Protein AF-A0A212EUH8-F1 (afdb_monomer)

Organism: NCBI:txid278856

pLDDT: mean 78.46, std 18.88, range [40.25, 96.25]

Solvent-accessible surface area (backbone atoms only — not comparable to full-atom values): 7792 Å² total; per-residue (Å²): 138,78,96,70,77,71,50,68,49,78,48,78,43,82,46,78,48,76,48,63,48,62,43,63,46,99,84,69,48,81,47,36,79,36,78,83,60,64,42,86,45,78,44,36,42,28,32,34,32,47,64,76,42,90,84,49,59,82,39,85,70,49,72,62,76,62,90,85,53,80,80,78,81,76,60,78,66,87,76,85,78,80,83,71,74,83,73,75,80,76,79,81,75,83,67,83,75,58,69,67,63,64,61,67,72,73,68,71,82,80,84,88,83,132

Radius of gyration: 29.12 Å; Cα contacts (8 Å, |Δi|>4): 122; chains: 1; bounding box: 63×69×68 Å

InterPro domains:
  IPR007379 Tim44-like domain [PF04280] (11-62)
  IPR032710 NTF2-like domain superfamily [SSF54427] (10-69)
  IPR051975 Mitochondrial Large Ribosomal Subunit mL45 [PTHR28554] (11-84)

Mean predicted aligned error: 15.12 Å

Secondary structure (DSSP, 8-state):
-------EEEEEEEEEEEEEEEEE-TTS-EEEEEEEEEEEEEEEEEEEEETT-TTPPPEEEEEE--TTSPPPPPPSS--PPP-------------TTTHHHHHSTT-PPPPP--

Structure (mmCIF, N/CA/C/O backbone):
data_AF-A0A212EUH8-F1
#
_entry.id   AF-A0A212EUH8-F1
#
loop_
_atom_site.group_PDB
_atom_site.id
_atom_site.type_symbol
_atom_site.label_atom_id
_atom_site.label_alt_id
_atom_site.label_comp_id
_atom_site.label_asym_id
_atom_site.label_entity_id
_atom_site.label_seq_id
_atom_site.pdbx_PDB_ins_code
_atom_site.Cartn_x
_atom_site.Cartn_y
_atom_site.Cartn_z
_atom_site.occupancy
_atom_site.B_iso_or_equiv
_atom_site.auth_seq_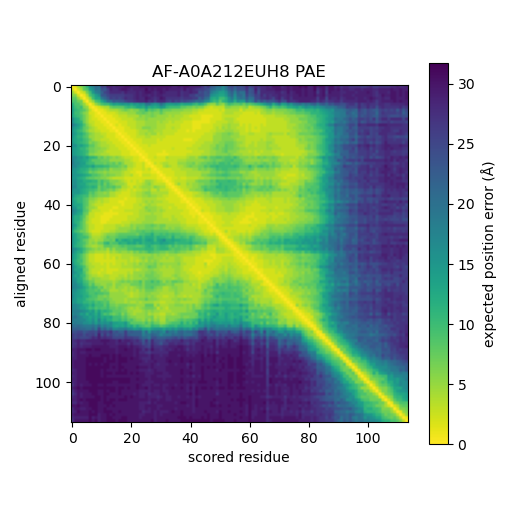id
_atom_site.auth_comp_id
_atom_site.auth_asym_id
_atom_site.auth_atom_id
_atom_site.pdbx_PDB_model_num
ATOM 1 N N . MET A 1 1 ? 17.994 23.977 -26.525 1.00 45.69 1 MET A N 1
ATOM 2 C CA . MET A 1 1 ? 18.339 23.784 -25.100 1.00 45.69 1 MET A CA 1
ATOM 3 C C . MET A 1 1 ? 17.452 22.684 -24.543 1.00 45.69 1 MET A C 1
ATOM 5 O O . MET A 1 1 ? 16.249 22.749 -24.741 1.00 45.69 1 MET A O 1
ATOM 9 N N . ASN A 1 2 ? 18.073 21.700 -23.889 1.00 41.78 2 ASN A N 1
ATOM 10 C CA . ASN A 1 2 ? 17.470 20.631 -23.077 1.00 41.78 2 ASN A CA 1
ATOM 11 C C . ASN A 1 2 ? 16.839 19.441 -23.821 1.00 41.78 2 ASN A C 1
ATOM 13 O O . ASN A 1 2 ? 15.716 19.030 -23.552 1.00 41.78 2 ASN A O 1
ATOM 17 N N . LEU A 1 3 ? 17.646 18.802 -24.673 1.00 42.97 3 LEU A N 1
ATOM 18 C CA . LEU A 1 3 ? 17.485 17.401 -25.078 1.00 42.97 3 LEU A CA 1
ATOM 19 C C . LEU A 1 3 ? 17.961 16.471 -23.936 1.00 42.97 3 LEU A C 1
ATOM 21 O O . LEU A 1 3 ? 18.930 15.737 -24.081 1.00 42.97 3 LEU A O 1
ATOM 25 N N . ILE A 1 4 ? 17.346 16.575 -22.757 1.00 51.69 4 ILE A N 1
ATOM 26 C CA . ILE A 1 4 ? 17.579 15.695 -21.595 1.00 51.69 4 ILE A CA 1
ATOM 27 C C . ILE A 1 4 ? 16.193 15.332 -21.038 1.00 51.69 4 ILE A C 1
ATOM 29 O O . ILE A 1 4 ? 15.861 15.576 -19.886 1.00 51.69 4 ILE A O 1
ATOM 33 N N . LEU A 1 5 ? 15.326 14.773 -21.887 1.00 51.09 5 LEU A N 1
ATOM 34 C CA . LEU A 1 5 ? 14.275 13.879 -21.400 1.00 51.09 5 LEU A CA 1
ATOM 35 C C . LEU A 1 5 ? 14.900 12.498 -21.353 1.00 51.09 5 LEU A C 1
ATOM 37 O O . LEU A 1 5 ? 14.876 11.718 -22.301 1.00 51.09 5 LEU A O 1
ATOM 41 N N . ILE A 1 6 ? 15.573 12.276 -20.237 1.00 63.53 6 ILE A N 1
ATOM 42 C CA . ILE A 1 6 ? 16.188 11.016 -19.900 1.00 63.53 6 ILE A CA 1
ATOM 43 C C . ILE A 1 6 ? 15.062 9.974 -19.855 1.00 63.53 6 ILE A C 1
ATOM 45 O O . ILE A 1 6 ? 14.089 10.133 -19.120 1.00 63.53 6 ILE A O 1
ATOM 49 N N . TYR A 1 7 ? 15.126 8.982 -20.738 1.00 73.81 7 TYR A N 1
ATOM 50 C CA . TYR A 1 7 ? 14.002 8.110 -21.077 1.00 73.81 7 TYR A CA 1
ATOM 51 C C . TYR A 1 7 ? 13.520 7.366 -19.820 1.00 73.81 7 TYR A C 1
ATOM 53 O O . TYR A 1 7 ? 14.230 6.521 -19.278 1.00 73.81 7 TYR A O 1
ATOM 61 N N . LYS A 1 8 ? 12.327 7.708 -19.325 1.00 81.69 8 LYS A N 1
ATOM 62 C CA . LYS A 1 8 ? 11.696 7.129 -18.131 1.00 81.69 8 LYS A CA 1
ATOM 63 C C . LYS A 1 8 ? 10.487 6.312 -18.575 1.00 81.69 8 LYS A C 1
ATOM 65 O O . LYS A 1 8 ? 9.616 6.831 -19.267 1.00 81.69 8 LYS A O 1
ATOM 70 N N . LEU A 1 9 ? 10.461 5.033 -18.211 1.00 88.88 9 LEU A N 1
ATOM 71 C CA . LEU A 1 9 ? 9.377 4.108 -18.528 1.00 88.88 9 LEU A CA 1
ATOM 72 C C . LEU A 1 9 ? 8.519 3.881 -17.288 1.00 88.88 9 LEU A C 1
ATOM 74 O O . LEU A 1 9 ? 9.048 3.603 -16.210 1.00 88.88 9 LEU A O 1
ATOM 78 N N . THR A 1 10 ? 7.204 3.941 -17.470 1.00 93.69 10 THR A N 1
ATOM 79 C CA . THR A 1 10 ? 6.219 3.727 -16.413 1.00 93.69 10 THR A CA 1
ATOM 80 C C . THR A 1 10 ? 5.324 2.546 -16.769 1.00 93.69 10 THR A C 1
ATOM 82 O O . THR A 1 10 ? 4.797 2.482 -17.877 1.00 93.69 10 THR A O 1
ATOM 85 N N . ILE A 1 11 ? 5.160 1.608 -15.835 1.00 95.06 11 ILE A N 1
ATOM 86 C CA . ILE A 1 11 ? 4.293 0.434 -15.983 1.00 95.06 11 ILE A CA 1
ATOM 87 C C . ILE A 1 11 ? 3.339 0.375 -14.796 1.00 95.06 11 ILE A C 1
ATOM 89 O O . ILE A 1 11 ? 3.777 0.371 -13.648 1.00 95.06 11 ILE A O 1
ATOM 93 N N . THR A 1 12 ? 2.041 0.268 -15.069 1.00 95.81 12 THR A N 1
ATOM 94 C CA . THR A 1 12 ? 1.018 0.065 -14.039 1.00 95.81 12 THR A CA 1
ATOM 95 C C . THR A 1 12 ? 0.637 -1.407 -13.980 1.00 95.81 12 THR A C 1
ATOM 97 O O . THR A 1 12 ? 0.251 -1.994 -14.990 1.00 95.81 12 THR A O 1
ATOM 100 N N . VAL A 1 13 ? 0.719 -2.002 -12.793 1.00 96.25 13 VAL A N 1
ATOM 101 C CA . VAL A 1 13 ? 0.360 -3.403 -12.553 1.00 96.25 13 VAL A CA 1
ATOM 102 C C . VAL A 1 13 ? -0.798 -3.463 -11.564 1.00 96.25 13 VAL A C 1
ATOM 104 O O . VAL A 1 13 ? -0.770 -2.809 -10.520 1.00 96.25 13 VAL A O 1
ATOM 107 N N . ARG A 1 14 ? -1.822 -4.262 -11.887 1.00 95.06 14 ARG A N 1
ATOM 108 C CA . ARG A 1 14 ? -2.936 -4.557 -10.980 1.00 95.06 14 ARG A CA 1
ATOM 109 C C . ARG A 1 14 ? -2.567 -5.741 -10.092 1.00 95.06 14 ARG A C 1
ATOM 111 O O . ARG A 1 14 ? -2.403 -6.854 -10.586 1.00 95.06 14 ARG A O 1
ATOM 118 N N . PHE A 1 15 ? -2.504 -5.510 -8.790 1.00 95.31 15 PHE A N 1
ATOM 119 C CA . PHE A 1 15 ? -2.353 -6.547 -7.779 1.00 95.31 15 PHE A CA 1
ATOM 120 C C . PHE A 1 15 ? -3.700 -6.855 -7.135 1.00 95.31 15 PHE A C 1
ATOM 122 O O . PHE A 1 15 ? -4.452 -5.954 -6.768 1.00 95.31 15 PHE A O 1
ATOM 129 N N . HIS A 1 16 ? -3.993 -8.142 -6.983 1.00 94.94 16 HIS A N 1
ATOM 130 C CA . HIS A 1 16 ? -5.109 -8.632 -6.188 1.00 94.94 16 HIS A CA 1
ATOM 131 C C . HIS A 1 16 ? -4.557 -9.664 -5.209 1.00 94.94 16 HIS A C 1
ATOM 133 O O . HIS A 1 16 ? -4.149 -10.752 -5.614 1.00 94.94 16 HIS A O 1
ATOM 139 N N . SER A 1 17 ? -4.444 -9.277 -3.941 1.00 95.62 17 SER A N 1
ATOM 140 C CA . SER A 1 17 ? -3.744 -10.061 -2.920 1.00 95.62 17 SER A CA 1
ATOM 141 C C . SER A 1 17 ? -4.489 -10.039 -1.592 1.00 95.62 17 SER A C 1
ATOM 143 O O . SER A 1 17 ? -5.249 -9.110 -1.321 1.00 95.62 17 SER A O 1
ATOM 145 N N . ARG A 1 18 ? -4.240 -11.051 -0.758 1.00 95.31 18 ARG A N 1
ATOM 146 C CA . ARG A 1 18 ? -4.697 -11.095 0.633 1.00 95.31 18 ARG A CA 1
ATOM 147 C C . ARG A 1 18 ? -3.618 -10.547 1.546 1.00 95.31 18 ARG A C 1
ATOM 149 O O . ARG A 1 18 ? -2.507 -11.069 1.542 1.00 95.31 18 ARG A O 1
ATOM 156 N N . GLN A 1 19 ? -3.946 -9.517 2.318 1.00 94.25 19 GLN A N 1
ATOM 157 C CA . GLN A 1 19 ? -2.997 -8.850 3.210 1.00 94.25 19 GLN A CA 1
ATOM 158 C C . GLN A 1 19 ? -3.533 -8.805 4.644 1.00 94.25 19 GLN A C 1
ATOM 160 O O . GLN A 1 19 ? -4.733 -8.636 4.865 1.00 94.25 19 GLN A O 1
ATOM 165 N N . GLN A 1 20 ? -2.635 -8.959 5.616 1.00 94.06 20 GLN A N 1
ATOM 166 C CA . GLN A 1 20 ? -2.891 -8.723 7.038 1.00 94.06 20 GLN A CA 1
ATOM 167 C C . GLN A 1 20 ? -2.178 -7.430 7.438 1.00 94.06 20 GLN A C 1
ATOM 169 O O . GLN A 1 20 ? -1.010 -7.236 7.103 1.00 94.06 20 GLN A O 1
ATOM 174 N N . LEU A 1 21 ? -2.884 -6.539 8.134 1.00 93.38 21 LEU A N 1
ATOM 175 C CA . LEU A 1 21 ? -2.342 -5.266 8.601 1.00 93.38 21 LEU A CA 1
ATOM 176 C C . LEU A 1 21 ? -2.751 -5.065 10.056 1.00 93.38 21 LEU A C 1
ATOM 178 O O . LEU A 1 21 ? -3.941 -5.004 10.358 1.00 93.38 21 LEU A O 1
ATOM 182 N N . ALA A 1 22 ? -1.768 -4.901 10.934 1.00 93.62 22 ALA A N 1
ATOM 183 C CA . ALA A 1 22 ? -1.965 -4.527 12.326 1.00 93.62 22 ALA A CA 1
ATOM 184 C C . ALA A 1 22 ? -0.983 -3.407 12.674 1.00 93.62 22 ALA A C 1
ATOM 186 O O . ALA A 1 22 ? 0.232 -3.586 12.593 1.00 93.62 22 ALA A O 1
ATOM 187 N N . VAL A 1 23 ? -1.510 -2.233 13.020 1.00 93.31 23 VAL A N 1
ATOM 188 C CA . VAL A 1 23 ? -0.689 -1.087 13.423 1.00 93.31 23 VAL A CA 1
ATOM 189 C C . VAL A 1 23 ? -0.792 -0.924 14.931 1.00 93.31 23 VAL A C 1
ATOM 191 O O . VAL A 1 23 ? -1.899 -0.836 15.470 1.00 93.31 23 VAL A O 1
ATOM 194 N N . TYR A 1 24 ? 0.355 -0.863 15.601 1.00 93.50 24 TYR A N 1
ATOM 195 C CA . TYR A 1 24 ? 0.456 -0.708 17.049 1.00 93.50 24 TYR A CA 1
ATOM 196 C C . TYR A 1 24 ? 0.984 0.685 17.407 1.00 93.50 24 TYR A C 1
ATOM 198 O O . TYR A 1 24 ? 1.769 1.279 16.669 1.00 93.50 24 TYR A O 1
ATOM 206 N N . ASP A 1 25 ? 0.542 1.209 18.547 1.00 93.38 25 ASP A N 1
ATOM 207 C CA . ASP A 1 25 ? 1.099 2.416 19.160 1.00 93.38 25 ASP A CA 1
ATOM 208 C C . ASP A 1 25 ? 2.454 2.116 19.836 1.00 93.38 25 ASP A C 1
ATOM 210 O O . ASP A 1 25 ? 2.806 0.960 20.074 1.00 93.38 25 ASP A O 1
ATOM 214 N N . ARG A 1 26 ? 3.187 3.155 20.247 1.00 94.75 26 ARG A N 1
ATOM 215 C CA . ARG A 1 26 ? 4.430 3.072 21.038 1.00 94.75 26 ARG A CA 1
ATOM 216 C C . ARG A 1 26 ? 4.261 2.284 22.341 1.00 94.75 26 ARG A C 1
ATOM 218 O O . ARG A 1 26 ? 5.224 1.725 22.848 1.00 94.75 26 ARG A O 1
ATOM 225 N N . PHE A 1 27 ? 3.039 2.232 22.869 1.00 94.00 27 PHE A N 1
ATOM 226 C CA . PHE A 1 27 ? 2.675 1.458 24.060 1.00 94.00 27 PHE A CA 1
ATOM 227 C C . PHE A 1 27 ? 2.192 0.030 23.747 1.00 94.00 27 PHE A C 1
ATOM 229 O O . PHE A 1 27 ? 1.675 -0.644 24.635 1.00 94.00 27 PHE A O 1
ATOM 236 N N . GLY A 1 28 ? 2.284 -0.423 22.493 1.00 91.44 28 GLY A N 1
ATOM 237 C CA . GLY A 1 28 ? 1.897 -1.776 22.077 1.00 91.44 28 GLY A CA 1
ATOM 238 C C . GLY A 1 28 ? 0.388 -2.017 21.948 1.00 91.44 28 GLY A C 1
ATOM 239 O O . GLY A 1 28 ? -0.043 -3.153 21.782 1.00 91.44 28 GLY A O 1
ATOM 240 N N . ARG A 1 29 ? -0.446 -0.973 22.014 1.00 91.50 29 ARG A N 1
ATOM 241 C CA . ARG A 1 29 ? -1.903 -1.089 21.81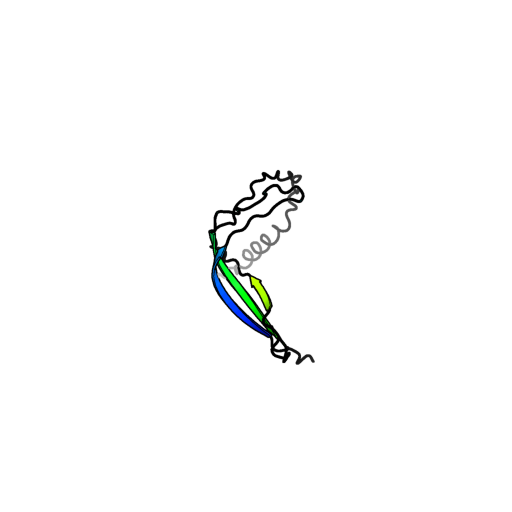4 1.00 91.50 29 ARG A CA 1
ATOM 242 C C . ARG A 1 29 ? -2.241 -1.067 20.322 1.00 91.50 29 ARG A C 1
ATOM 244 O O . ARG A 1 29 ? -1.698 -0.246 19.588 1.00 91.50 29 ARG A O 1
ATOM 251 N N . LEU A 1 30 ? -3.163 -1.923 19.883 1.00 90.88 30 LEU A N 1
ATOM 252 C CA . LEU A 1 30 ? -3.614 -1.998 18.487 1.00 90.88 30 LEU A CA 1
ATOM 253 C C . LEU A 1 30 ? -4.478 -0.779 18.115 1.00 90.88 30 LEU A C 1
ATOM 255 O O . LEU A 1 30 ? -5.559 -0.592 18.676 1.00 90.88 30 LEU A O 1
ATOM 259 N N . ILE A 1 31 ? -4.032 0.027 17.145 1.00 92.06 31 ILE A N 1
ATOM 260 C CA . ILE A 1 31 ? -4.737 1.247 16.705 1.00 92.06 31 ILE A CA 1
ATOM 261 C C . ILE A 1 31 ? -5.623 1.015 15.476 1.00 92.06 31 ILE A C 1
ATOM 263 O O . ILE A 1 31 ? -6.702 1.607 15.355 1.00 92.06 31 ILE A O 1
ATOM 267 N N . HIS A 1 32 ? -5.180 0.155 14.557 1.00 91.12 32 HIS A N 1
ATOM 268 C CA . HIS A 1 32 ? -5.840 -0.067 13.276 1.00 91.12 32 HIS A CA 1
ATOM 269 C C . HIS A 1 32 ? -5.569 -1.476 12.746 1.00 91.12 32 HIS A C 1
ATOM 271 O O . HIS A 1 32 ? -4.486 -2.026 12.950 1.00 91.12 32 HIS A O 1
ATOM 277 N N . GLY A 1 33 ? -6.564 -2.028 12.052 1.00 90.50 33 GLY A N 1
ATOM 278 C CA . GLY A 1 33 ? -6.494 -3.344 11.432 1.00 90.50 33 GLY A CA 1
ATOM 279 C C . GLY A 1 33 ? -6.638 -4.520 12.406 1.00 90.50 33 GLY A C 1
ATOM 280 O O . GLY A 1 33 ? -7.175 -4.390 13.514 1.00 90.50 33 GLY A O 1
ATOM 281 N N . SER A 1 34 ? -6.210 -5.693 11.946 1.00 90.19 34 SER A N 1
ATOM 282 C CA . SER A 1 34 ? -6.262 -6.969 12.661 1.00 90.19 34 SER A CA 1
ATOM 283 C C . SER A 1 34 ? -5.096 -7.850 12.224 1.00 90.19 34 SER A C 1
ATOM 285 O O . SER A 1 34 ? -4.791 -7.941 11.039 1.00 90.19 34 SER A O 1
ATOM 287 N N . GLU A 1 35 ? -4.465 -8.516 13.186 1.00 89.69 35 GLU A N 1
ATOM 288 C CA . GLU A 1 35 ? -3.342 -9.430 12.948 1.00 89.69 35 GLU A CA 1
ATOM 289 C C . GLU A 1 35 ? -3.807 -10.778 12.377 1.00 89.69 35 GLU A C 1
ATOM 291 O O . GLU A 1 35 ? -3.107 -11.420 11.606 1.00 89.69 35 GLU A O 1
ATOM 296 N N . ILE A 1 36 ? -5.027 -11.195 12.719 1.00 92.12 36 ILE A N 1
ATOM 297 C CA . ILE A 1 36 ? -5.526 -12.542 12.414 1.00 92.12 36 ILE A CA 1
ATOM 298 C C . ILE A 1 36 ? -6.242 -12.563 11.058 1.00 92.12 36 ILE A C 1
ATOM 300 O O . ILE A 1 36 ? -6.123 -13.508 10.278 1.00 92.12 36 ILE A O 1
ATOM 304 N N . VAL A 1 37 ? -7.011 -11.515 10.763 1.00 92.62 37 VAL A N 1
ATOM 305 C CA . VAL A 1 37 ? -7.916 -11.494 9.609 1.00 92.62 37 VAL A CA 1
ATOM 306 C C . VAL A 1 37 ? -7.213 -10.888 8.400 1.00 92.62 37 VAL A C 1
ATOM 308 O O . VAL A 1 37 ? -6.965 -9.684 8.365 1.00 92.62 37 VAL A O 1
ATOM 311 N N . ALA A 1 38 ? -6.941 -11.718 7.391 1.00 94.00 38 ALA A N 1
ATOM 312 C CA . ALA A 1 38 ? -6.482 -11.258 6.084 1.00 94.00 38 ALA A CA 1
ATOM 313 C C . ALA A 1 38 ? -7.657 -10.711 5.265 1.00 94.00 38 ALA A C 1
ATOM 315 O O . ALA A 1 38 ? -8.746 -11.291 5.272 1.00 94.00 38 ALA A O 1
ATOM 316 N N . LYS A 1 39 ? -7.433 -9.615 4.541 1.00 90.75 39 LYS A N 1
ATOM 317 C CA . LYS A 1 39 ? -8.449 -8.969 3.702 1.00 90.75 39 LYS A CA 1
ATOM 318 C C . LYS A 1 39 ? -8.006 -8.929 2.254 1.00 90.75 39 LYS A C 1
ATOM 320 O O . LYS A 1 39 ? -6.812 -8.856 1.965 1.00 90.75 39 LYS A O 1
ATOM 325 N N . ASP A 1 40 ? -8.987 -8.988 1.362 1.00 92.94 40 ASP A N 1
ATOM 326 C CA . ASP A 1 40 ? -8.764 -8.879 -0.073 1.00 92.94 40 ASP A CA 1
ATOM 327 C C . ASP A 1 40 ? -8.494 -7.418 -0.438 1.00 92.94 40 ASP A C 1
ATOM 329 O O . ASP A 1 40 ? -9.291 -6.523 -0.153 1.00 92.94 40 ASP A O 1
ATOM 333 N N . VAL A 1 41 ? -7.344 -7.186 -1.061 1.0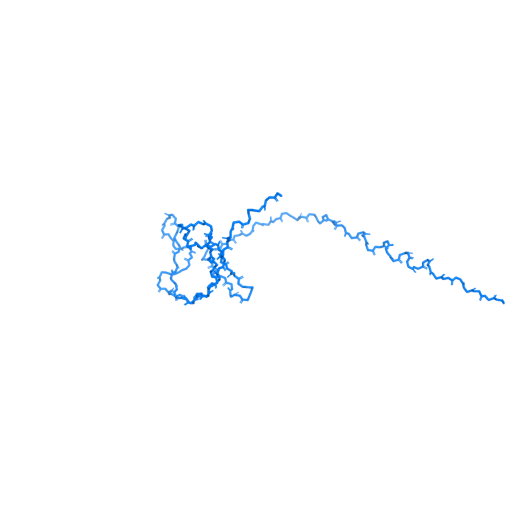0 91.31 41 VAL A N 1
ATOM 334 C CA . VAL A 1 41 ? -6.827 -5.860 -1.380 1.00 91.31 41 VAL A CA 1
ATOM 335 C C . VAL A 1 41 ? -6.510 -5.809 -2.873 1.00 91.31 41 VAL A C 1
ATOM 337 O O . VAL A 1 41 ? -5.735 -6.616 -3.398 1.00 91.31 41 VAL A O 1
ATOM 340 N N . LEU A 1 42 ? -7.166 -4.879 -3.570 1.00 93.00 42 LEU A N 1
ATOM 341 C CA . LEU A 1 42 ? -7.002 -4.633 -5.001 1.00 93.00 42 LEU A CA 1
ATOM 342 C C . LEU A 1 42 ? -6.328 -3.280 -5.197 1.00 93.00 42 LEU A C 1
ATOM 344 O O . LEU A 1 42 ? -6.862 -2.252 -4.785 1.00 93.00 42 LEU A O 1
ATOM 348 N N . GLU A 1 43 ? -5.159 -3.284 -5.831 1.00 93.31 43 GLU A N 1
ATOM 349 C CA . GLU A 1 43 ? -4.308 -2.099 -5.941 1.00 93.31 43 GLU A CA 1
ATOM 350 C C . GLU A 1 43 ? -3.691 -1.986 -7.327 1.00 93.31 43 GLU A C 1
ATOM 352 O O . GLU A 1 43 ? -3.363 -2.987 -7.963 1.00 93.31 43 GLU A O 1
ATOM 357 N N . TYR A 1 44 ? -3.499 -0.751 -7.779 1.00 95.31 44 TYR A N 1
ATOM 358 C CA . TYR A 1 44 ? -2.796 -0.438 -9.015 1.00 95.31 44 TYR A CA 1
ATOM 359 C C . TYR A 1 44 ? -1.478 0.233 -8.645 1.00 95.31 44 TYR A C 1
ATOM 361 O O . TYR A 1 44 ? -1.451 1.407 -8.269 1.00 95.31 44 TYR A O 1
ATOM 369 N N . VAL A 1 45 ? -0.390 -0.533 -8.696 1.00 95.50 45 VAL A N 1
ATOM 370 C CA . VAL A 1 45 ? 0.946 -0.043 -8.348 1.00 95.50 45 VAL A CA 1
ATOM 371 C C . VAL A 1 45 ? 1.664 0.353 -9.626 1.00 95.50 45 VAL A C 1
ATOM 373 O O . VAL A 1 45 ? 1.725 -0.411 -10.593 1.00 95.50 45 VAL A O 1
ATOM 376 N N . VAL A 1 46 ? 2.197 1.566 -9.620 1.00 96.19 46 VAL A N 1
ATOM 377 C CA . VAL A 1 46 ? 2.941 2.153 -10.723 1.00 96.19 46 VAL A CA 1
ATOM 378 C C . VAL A 1 46 ? 4.421 1.958 -10.450 1.00 96.19 46 VAL A C 1
ATOM 380 O O . VAL A 1 46 ? 4.958 2.464 -9.463 1.00 96.19 46 VAL A O 1
ATOM 383 N N . PHE A 1 47 ? 5.086 1.234 -11.340 1.00 95.19 47 PHE A N 1
ATOM 384 C CA . PHE A 1 47 ? 6.529 1.093 -11.345 1.00 95.19 47 PHE A CA 1
ATOM 385 C C . PHE A 1 47 ? 7.155 2.031 -12.359 1.00 95.19 47 PHE A C 1
ATOM 387 O O . PHE A 1 47 ? 6.615 2.283 -13.436 1.00 95.19 47 PHE A O 1
ATOM 394 N N . GLU A 1 48 ? 8.346 2.490 -12.024 1.00 93.19 48 GLU A N 1
ATOM 395 C CA . GLU A 1 48 ? 9.177 3.309 -12.879 1.00 93.19 48 GLU A CA 1
ATOM 396 C C . GLU A 1 48 ? 10.538 2.654 -13.086 1.00 93.19 48 GLU A C 1
ATOM 398 O O . GLU A 1 48 ? 11.130 2.094 -12.155 1.00 93.19 48 GLU A O 1
ATOM 403 N N . LYS A 1 49 ? 11.069 2.808 -14.301 1.00 90.62 49 LYS A N 1
ATOM 404 C CA . LYS A 1 49 ? 12.478 2.573 -14.595 1.00 90.62 49 LYS A CA 1
ATOM 405 C C . LYS A 1 49 ? 13.059 3.701 -15.439 1.00 90.62 49 LYS A C 1
ATOM 407 O O . LYS A 1 49 ? 12.513 4.083 -16.471 1.00 90.62 49 LYS A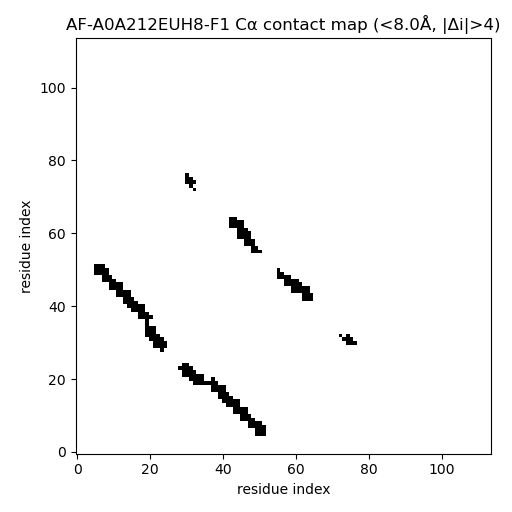 O 1
ATOM 412 N N . HIS A 1 50 ? 14.233 4.165 -15.035 1.00 89.38 50 HIS A N 1
ATOM 413 C CA . HIS A 1 50 ? 15.050 5.076 -15.820 1.00 89.38 50 HIS A CA 1
ATOM 414 C C . HIS A 1 50 ? 15.892 4.297 -16.835 1.00 89.38 50 HIS A C 1
ATOM 416 O O . HIS A 1 50 ? 16.802 3.559 -16.455 1.00 89.38 50 HIS A O 1
ATOM 422 N N . LEU A 1 51 ? 15.581 4.434 -18.119 1.00 85.38 51 LEU A N 1
ATOM 423 C CA . LEU A 1 51 ? 16.138 3.609 -19.188 1.00 85.38 51 LEU A CA 1
ATOM 424 C C . LEU A 1 51 ? 17.563 4.021 -19.582 1.00 85.38 51 LEU A C 1
ATOM 426 O O . LEU A 1 51 ? 18.327 3.179 -20.039 1.00 85.38 51 LEU A O 1
ATOM 430 N N . SER A 1 52 ? 17.957 5.278 -19.345 1.00 85.06 52 SER A N 1
ATOM 431 C CA . SER A 1 52 ? 19.344 5.724 -19.563 1.00 85.06 52 SER A CA 1
ATOM 432 C C . SER A 1 52 ? 20.336 5.123 -18.582 1.00 85.06 52 SER A C 1
ATOM 434 O O . SER A 1 52 ? 21.534 5.106 -18.851 1.00 85.06 52 SER A O 1
ATOM 436 N N . ASN A 1 53 ? 19.863 4.665 -17.422 1.00 84.06 53 ASN A N 1
ATOM 437 C CA . ASN A 1 53 ? 20.722 4.011 -16.456 1.00 84.06 53 ASN A CA 1
ATOM 438 C C . ASN A 1 53 ? 20.784 2.513 -16.772 1.00 84.06 53 ASN A C 1
ATOM 440 O O . ASN A 1 53 ? 19.806 1.792 -16.573 1.00 84.06 53 ASN A O 1
ATOM 444 N N . VAL A 1 54 ? 21.953 2.042 -17.210 1.00 83.75 54 VAL A N 1
ATOM 445 C CA . VAL A 1 54 ? 22.221 0.617 -17.479 1.00 83.75 54 VAL A CA 1
ATOM 446 C C . VAL A 1 54 ? 21.962 -0.245 -16.235 1.00 83.75 54 VAL A C 1
ATOM 448 O O . VAL A 1 54 ? 21.470 -1.364 -16.349 1.00 83.75 54 VAL A O 1
ATOM 451 N N . TYR A 1 55 ? 22.191 0.311 -15.041 1.00 86.75 55 TYR A N 1
ATOM 452 C CA . TYR A 1 55 ? 21.930 -0.334 -13.750 1.00 86.75 55 TYR A CA 1
ATOM 453 C C . TYR A 1 55 ? 20.599 0.104 -13.120 1.00 86.75 55 TYR A C 1
ATOM 455 O O . TYR A 1 55 ? 20.385 -0.054 -11.917 1.00 86.75 55 TYR A O 1
ATOM 463 N N . GLY A 1 56 ? 19.700 0.704 -13.904 1.00 83.62 56 GLY A N 1
ATOM 464 C CA . GLY A 1 56 ? 18.396 1.146 -13.426 1.00 83.62 56 GLY A CA 1
ATOM 465 C C . GLY A 1 56 ? 17.549 -0.043 -12.976 1.00 83.62 56 GLY A C 1
ATOM 466 O O . GLY A 1 56 ? 17.220 -0.910 -13.781 1.00 83.62 56 GLY A O 1
ATOM 467 N N . ALA A 1 57 ? 17.169 -0.073 -11.700 1.00 90.38 57 ALA A N 1
ATOM 468 C CA . ALA A 1 57 ? 16.210 -1.037 -11.172 1.00 90.38 57 ALA A CA 1
ATOM 469 C C . ALA A 1 57 ? 14.775 -0.505 -11.299 1.00 90.38 57 ALA A C 1
ATOM 471 O O . ALA A 1 57 ? 14.549 0.707 -11.300 1.00 90.38 57 ALA A O 1
ATOM 472 N N . TRP A 1 58 ? 13.809 -1.420 -11.368 1.00 93.31 58 TRP A N 1
ATOM 473 C CA . TRP A 1 58 ? 12.399 -1.073 -11.227 1.00 93.31 58 TRP A CA 1
ATOM 474 C C . TRP A 1 58 ? 12.130 -0.605 -9.800 1.00 93.31 58 TRP A C 1
ATOM 476 O O . TRP A 1 58 ? 12.487 -1.287 -8.837 1.00 93.31 58 TRP A O 1
ATOM 486 N N . ARG A 1 59 ? 11.509 0.563 -9.664 1.00 93.44 59 ARG A N 1
ATOM 487 C CA . ARG A 1 59 ? 11.127 1.142 -8.374 1.00 93.44 59 ARG A CA 1
ATOM 488 C C . ARG A 1 59 ? 9.636 1.404 -8.349 1.00 93.44 59 ARG A C 1
ATOM 490 O O . ARG A 1 59 ? 9.052 1.737 -9.375 1.00 93.44 59 ARG A O 1
ATOM 497 N N . ILE A 1 60 ? 9.030 1.255 -7.177 1.00 95.00 60 ILE A N 1
ATOM 498 C CA . ILE A 1 60 ? 7.659 1.711 -6.954 1.00 95.00 60 ILE A CA 1
ATOM 499 C C . ILE A 1 60 ? 7.684 3.238 -7.003 1.00 95.00 60 ILE A C 1
ATOM 501 O O . ILE A 1 60 ? 8.484 3.859 -6.304 1.00 95.00 60 ILE A O 1
ATOM 505 N N . HIS A 1 61 ? 6.842 3.815 -7.850 1.00 94.06 61 HIS A N 1
ATOM 506 C CA . HIS A 1 61 ? 6.714 5.258 -8.017 1.00 94.06 61 HIS A CA 1
ATOM 507 C C . HIS A 1 61 ? 5.448 5.775 -7.345 1.00 94.06 61 HIS A C 1
ATOM 509 O O . HIS A 1 61 ? 5.515 6.712 -6.558 1.00 94.06 61 HIS A O 1
ATOM 515 N N . ASP A 1 62 ? 4.302 5.158 -7.639 1.00 94.44 62 ASP A N 1
ATOM 516 C CA . ASP A 1 62 ? 3.016 5.634 -7.137 1.00 94.44 62 ASP A CA 1
ATOM 517 C C . ASP A 1 62 ? 1.997 4.498 -6.988 1.00 94.44 62 ASP A C 1
ATOM 519 O O . ASP A 1 62 ? 2.195 3.380 -7.479 1.00 94.44 62 ASP A O 1
ATOM 523 N N . LYS A 1 63 ? 0.894 4.789 -6.304 1.00 93.88 63 LYS A N 1
ATOM 524 C CA . LYS A 1 63 ? -0.244 3.898 -6.121 1.00 93.88 63 LYS A CA 1
ATOM 525 C C . LYS A 1 63 ? -1.529 4.630 -6.482 1.00 93.88 63 LYS A C 1
ATOM 527 O O . LYS A 1 63 ? -1.951 5.551 -5.789 1.00 93.88 63 LYS A O 1
ATOM 532 N N . ILE A 1 64 ? -2.193 4.147 -7.524 1.00 93.38 64 ILE A N 1
ATOM 533 C CA . ILE A 1 64 ? -3.449 4.722 -8.001 1.00 93.38 64 ILE A CA 1
ATOM 534 C C . ILE A 1 64 ? -4.596 4.180 -7.141 1.00 93.38 64 ILE A C 1
ATOM 536 O O . ILE A 1 64 ? -4.784 2.964 -7.027 1.00 93.38 64 ILE A O 1
ATOM 540 N N . ILE A 1 65 ? -5.369 5.090 -6.546 1.00 90.12 65 ILE A N 1
ATOM 541 C CA . ILE A 1 65 ? -6.590 4.783 -5.796 1.00 90.12 65 ILE A CA 1
ATOM 542 C C . ILE A 1 65 ? -7.764 5.233 -6.666 1.00 90.12 65 ILE A C 1
ATOM 544 O O . ILE A 1 65 ? -7.902 6.432 -6.891 1.00 90.12 65 ILE A O 1
ATOM 548 N N . PRO A 1 66 ? -8.580 4.311 -7.197 1.00 91.00 66 PRO A N 1
ATOM 549 C CA . PRO A 1 66 ? -9.725 4.710 -7.997 1.00 91.00 66 PRO A CA 1
ATOM 550 C C . PRO A 1 66 ? -10.827 5.310 -7.117 1.00 91.00 66 PRO A C 1
ATOM 552 O O . PRO A 1 66 ? -11.033 4.856 -5.993 1.00 91.00 66 PRO A O 1
ATOM 555 N N . ASP A 1 67 ? -11.589 6.260 -7.659 1.00 90.12 67 ASP A N 1
ATOM 556 C CA . ASP A 1 67 ? -12.666 6.947 -6.924 1.00 90.12 67 ASP A CA 1
ATOM 557 C C . ASP A 1 67 ? -13.805 6.007 -6.499 1.00 90.12 67 ASP A C 1
ATOM 559 O O . ASP A 1 67 ? -14.485 6.242 -5.506 1.00 90.12 67 ASP A O 1
ATOM 563 N N . TRP A 1 68 ? -14.001 4.911 -7.238 1.00 89.25 68 TRP A N 1
ATOM 564 C CA . TRP A 1 68 ? -14.992 3.877 -6.929 1.00 89.25 68 TRP A CA 1
ATOM 565 C C . TRP A 1 68 ? -14.504 2.853 -5.896 1.00 89.25 68 TRP A C 1
ATOM 567 O O . TRP A 1 68 ? -15.264 1.952 -5.531 1.00 89.25 68 TRP A O 1
ATOM 577 N N . ALA A 1 69 ? -13.246 2.936 -5.444 1.00 88.38 69 ALA A N 1
ATOM 578 C CA . ALA A 1 69 ? -12.750 2.033 -4.416 1.00 88.38 69 ALA A CA 1
ATOM 579 C C . ALA A 1 69 ? -13.567 2.194 -3.125 1.00 88.38 69 ALA A C 1
ATOM 581 O O . ALA A 1 69 ? -13.912 3.317 -2.744 1.00 88.38 69 ALA A O 1
ATOM 582 N N . PRO A 1 70 ? -13.843 1.092 -2.407 1.00 89.12 70 PRO A N 1
ATOM 583 C CA . PRO A 1 70 ? -14.472 1.192 -1.104 1.00 89.12 70 PRO A CA 1
ATOM 584 C C . PRO A 1 70 ? -13.602 2.043 -0.161 1.00 89.12 70 PRO A C 1
ATOM 586 O O . PRO A 1 70 ? -12.367 1.975 -0.230 1.00 89.12 70 PRO A O 1
ATOM 589 N N . PRO A 1 71 ? -14.216 2.828 0.742 1.00 89.00 71 PRO A N 1
ATOM 590 C CA . PRO A 1 71 ? -13.478 3.585 1.739 1.00 89.00 71 PRO A CA 1
ATOM 591 C C . PRO A 1 71 ? -12.569 2.685 2.575 1.00 89.00 71 PRO A C 1
ATOM 593 O O . PRO A 1 71 ? -12.885 1.527 2.857 1.00 89.00 71 PRO A O 1
ATOM 596 N N . ARG A 1 72 ? -11.442 3.247 3.017 1.00 86.50 72 ARG A N 1
ATOM 597 C CA . ARG A 1 72 ? -10.553 2.562 3.956 1.00 86.50 72 ARG A CA 1
ATOM 598 C C . ARG A 1 72 ? -11.263 2.332 5.280 1.00 86.50 72 ARG A C 1
ATOM 600 O O . ARG A 1 72 ? -12.142 3.093 5.682 1.00 86.50 72 ARG A O 1
ATOM 607 N N . GLU A 1 73 ? -10.822 1.300 5.979 1.00 86.31 73 GLU A N 1
ATOM 608 C CA . GLU A 1 73 ? -11.387 0.964 7.274 1.00 86.31 73 GLU A CA 1
ATOM 609 C C . GLU A 1 73 ? -11.194 2.097 8.280 1.00 86.31 73 GLU A C 1
ATOM 611 O O . GLU A 1 73 ? -10.122 2.713 8.333 1.00 86.31 73 GLU A O 1
ATOM 616 N N . PRO A 1 74 ? -12.210 2.377 9.105 1.00 88.38 74 PRO A N 1
ATOM 617 C CA . PRO A 1 74 ? -12.072 3.377 10.142 1.00 88.38 74 PRO A CA 1
ATOM 618 C C . PRO A 1 74 ? -11.041 2.934 11.188 1.00 88.38 74 PRO A C 1
ATOM 620 O O . PRO A 1 74 ? -10.830 1.747 11.456 1.00 88.38 74 PRO A O 1
ATOM 623 N N . SER A 1 75 ? -10.383 3.910 11.814 1.00 86.25 75 SER A N 1
ATOM 624 C CA . SER A 1 75 ? -9.576 3.652 13.006 1.00 86.25 75 SER A CA 1
ATOM 625 C C . SER A 1 75 ? -10.467 3.250 14.177 1.00 86.25 75 SER A C 1
ATOM 627 O O . SER A 1 75 ? -11.587 3.739 14.300 1.00 86.25 75 SER A O 1
ATOM 629 N N . ARG A 1 76 ? -9.941 2.439 15.104 1.00 83.50 76 ARG A N 1
ATOM 630 C CA . ARG A 1 76 ? -10.651 2.119 16.356 1.00 83.50 76 ARG A CA 1
ATOM 631 C C . ARG A 1 76 ? -10.861 3.336 17.263 1.00 83.50 76 ARG A C 1
ATOM 633 O O . ARG A 1 76 ? -11.723 3.312 18.130 1.00 83.50 76 ARG A O 1
ATOM 640 N N . LEU A 1 77 ? -10.040 4.369 17.096 1.00 86.38 77 LEU A N 1
ATOM 641 C CA . LEU A 1 77 ? -10.045 5.564 17.931 1.00 86.38 77 LEU A CA 1
ATOM 642 C C . LEU A 1 77 ? -10.989 6.627 17.365 1.00 86.38 77 LEU A C 1
ATOM 644 O O . LEU A 1 77 ? -10.916 6.953 16.178 1.00 86.38 77 LEU A O 1
ATOM 648 N N . THR A 1 78 ? -11.810 7.211 18.235 1.00 88.50 78 THR A N 1
ATOM 649 C CA . THR A 1 78 ? -12.633 8.385 17.924 1.00 88.50 78 THR A CA 1
ATOM 650 C C . THR A 1 78 ? -11.771 9.644 17.969 1.00 88.50 78 THR A C 1
ATOM 652 O O . THR A 1 78 ? -11.008 9.845 18.914 1.00 88.50 78 THR A O 1
ATOM 655 N N . ARG A 1 79 ? -11.896 10.517 16.964 1.00 87.25 79 ARG A N 1
ATOM 656 C CA . ARG A 1 79 ? -11.272 11.848 16.966 1.00 87.25 79 ARG A CA 1
ATOM 657 C C . ARG A 1 79 ? -12.346 12.923 17.049 1.00 87.25 79 ARG A C 1
ATOM 659 O O . ARG A 1 79 ? -13.310 12.879 16.291 1.00 87.25 79 ARG A O 1
ATOM 666 N N . ALA A 1 80 ? -12.144 13.896 17.931 1.00 90.00 80 ALA A N 1
ATOM 667 C CA . ALA A 1 80 ? -12.908 15.134 17.909 1.00 90.00 80 ALA A CA 1
ATOM 668 C C . ALA A 1 80 ? -12.390 16.011 16.762 1.00 90.00 80 ALA A C 1
ATOM 670 O O . ALA A 1 80 ? -11.178 16.190 16.615 1.00 90.00 80 ALA A O 1
ATOM 671 N N . LYS A 1 81 ? -13.299 16.533 15.937 1.00 89.00 81 LYS A N 1
ATOM 672 C CA . LYS A 1 81 ? -12.967 17.614 15.009 1.00 89.00 81 LYS A CA 1
ATOM 673 C C . LYS A 1 81 ? -13.053 18.920 15.804 1.00 89.00 81 LYS A C 1
ATOM 675 O O . LYS A 1 81 ? -14.071 19.108 16.463 1.00 89.00 81 LYS A O 1
ATOM 680 N N . PRO A 1 82 ? -12.013 19.768 15.816 1.00 85.62 82 PRO A N 1
ATOM 681 C CA . PRO A 1 82 ? -12.130 21.082 16.431 1.00 85.62 82 PRO A CA 1
ATOM 682 C C . PRO A 1 82 ? -13.142 21.911 15.638 1.00 85.62 82 PRO A C 1
ATOM 684 O O . PRO A 1 82 ? -13.110 21.899 14.404 1.00 85.62 82 PRO A O 1
ATOM 687 N N . ASP A 1 83 ? -14.022 22.619 16.339 1.00 82.69 83 ASP A N 1
ATOM 688 C CA . ASP A 1 83 ? -14.910 23.588 15.711 1.00 82.69 83 ASP A CA 1
ATOM 689 C C . ASP A 1 83 ? -14.051 24.753 15.216 1.00 82.69 83 ASP A C 1
ATOM 691 O O . ASP A 1 83 ? -13.416 25.466 15.996 1.00 82.69 83 ASP A O 1
ATOM 695 N N . LEU A 1 84 ? -13.965 24.898 13.894 1.00 74.75 84 LEU A N 1
ATOM 696 C CA . LEU A 1 84 ? -13.381 26.086 13.290 1.00 74.75 84 LEU A CA 1
ATOM 697 C C . LEU A 1 84 ? -14.283 27.271 13.668 1.00 74.75 84 LEU A C 1
ATOM 699 O O . LEU A 1 84 ? -15.506 27.144 13.547 1.00 74.75 84 LEU A O 1
ATOM 703 N N . PRO A 1 85 ? -13.727 28.414 14.112 1.00 76.62 85 PRO A N 1
ATOM 704 C CA . PRO A 1 85 ? -14.524 29.629 14.212 1.00 76.62 85 PRO A CA 1
ATOM 705 C C . PRO A 1 85 ? -15.156 29.902 12.837 1.00 76.62 85 PRO A C 1
ATOM 707 O O . PRO A 1 85 ? -14.518 29.582 11.826 1.00 76.62 85 PRO A O 1
ATOM 710 N N . PRO A 1 86 ? -16.389 30.442 12.773 1.00 70.19 86 PRO A N 1
ATOM 711 C CA . PRO A 1 86 ? -17.028 30.758 11.506 1.00 70.19 86 PRO A CA 1
ATOM 712 C C . PRO A 1 86 ? -16.059 31.580 10.663 1.00 70.19 86 PRO A C 1
ATOM 714 O O . PRO A 1 86 ? -15.695 32.692 11.034 1.00 70.19 86 PRO A O 1
ATOM 717 N N . VAL A 1 87 ? -15.584 30.997 9.564 1.00 67.19 87 VAL A N 1
ATOM 718 C CA . VAL A 1 87 ? -14.903 31.762 8.531 1.00 67.19 87 VAL A CA 1
ATOM 719 C C . VAL A 1 87 ? -15.965 32.734 8.044 1.00 67.19 87 VAL A C 1
ATOM 721 O O . VAL A 1 87 ? -16.969 32.301 7.475 1.00 67.19 87 VAL A O 1
ATOM 724 N N . GLU A 1 88 ? -15.805 34.019 8.364 1.00 64.56 88 GLU A N 1
ATOM 725 C CA . GLU A 1 88 ? -16.585 35.073 7.731 1.00 64.56 88 GLU A CA 1
ATOM 726 C C . GLU A 1 88 ? -16.457 34.832 6.232 1.00 64.56 88 GLU A C 1
ATOM 728 O O . GLU A 1 88 ? -1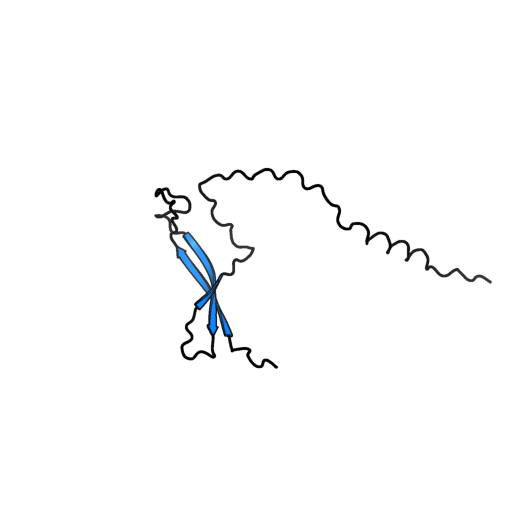5.348 34.774 5.698 1.00 64.56 88 GLU A O 1
ATOM 733 N N . LEU A 1 89 ? -17.588 34.555 5.587 1.00 60.69 89 LEU A N 1
ATOM 734 C CA . LEU A 1 89 ? -17.667 34.409 4.147 1.00 60.69 89 LEU A CA 1
ATOM 735 C C . LEU A 1 89 ? -17.203 35.743 3.563 1.00 60.69 89 LEU A C 1
ATOM 737 O O . LEU A 1 89 ? -17.997 36.669 3.423 1.00 60.69 89 LEU A O 1
ATOM 741 N N . ILE A 1 90 ? -15.912 35.871 3.265 1.00 60.94 90 ILE A N 1
ATOM 742 C CA . ILE A 1 90 ? -15.464 36.886 2.328 1.00 60.94 90 ILE A CA 1
ATOM 743 C C . ILE A 1 90 ? -16.071 36.412 1.017 1.00 60.94 90 ILE A C 1
ATOM 745 O O . ILE A 1 90 ? -15.642 35.410 0.443 1.00 60.94 90 ILE A O 1
ATOM 749 N N . GLU A 1 91 ? -17.170 37.055 0.630 1.00 56.56 91 GLU A N 1
ATOM 750 C CA . GLU A 1 91 ? -17.788 36.891 -0.674 1.00 56.56 91 GLU A CA 1
ATOM 751 C C . GLU A 1 91 ? -16.792 37.395 -1.724 1.00 56.56 91 GLU A C 1
ATOM 753 O O . GLU A 1 91 ? -16.890 38.507 -2.232 1.00 56.56 91 GLU A O 1
ATOM 758 N N . GLU A 1 92 ? -15.775 36.592 -2.029 1.00 52.69 92 GLU A N 1
ATOM 759 C CA . GLU A 1 92 ? -14.948 36.818 -3.199 1.00 52.69 92 GLU A CA 1
ATOM 760 C C . GLU A 1 92 ? -15.806 36.518 -4.434 1.00 52.69 92 GLU A C 1
ATOM 762 O O . GLU A 1 92 ? -16.068 35.368 -4.787 1.00 52.69 92 GLU A O 1
ATOM 767 N N . GLY A 1 93 ? -16.264 37.596 -5.072 1.00 48.59 93 GLY A N 1
ATOM 768 C CA . GLY A 1 93 ? -16.539 37.628 -6.504 1.00 48.59 93 GLY A CA 1
ATOM 769 C C . GLY A 1 93 ? -17.892 37.076 -6.941 1.00 48.59 93 GLY A C 1
ATOM 770 O O . GLY A 1 93 ? -17.958 36.126 -7.718 1.00 48.59 93 GLY A O 1
ATOM 771 N N . LYS A 1 94 ? -18.985 37.730 -6.533 1.00 41.03 94 LYS A N 1
ATOM 772 C CA . LYS A 1 94 ? -20.291 37.631 -7.218 1.00 41.03 94 LYS A CA 1
ATOM 773 C C . LYS A 1 94 ? -20.638 38.872 -8.053 1.00 41.03 94 LYS A C 1
ATOM 775 O O . LYS A 1 94 ? -21.800 39.050 -8.418 1.00 41.03 94 LYS A O 1
ATOM 780 N N . ASP A 1 95 ? -19.638 39.682 -8.396 1.00 43.56 95 ASP A N 1
ATOM 781 C CA . ASP A 1 95 ? -19.841 40.945 -9.115 1.00 43.56 95 ASP A CA 1
ATOM 782 C C . ASP A 1 95 ? -19.591 40.869 -10.631 1.00 43.56 95 ASP A C 1
ATOM 784 O O . ASP A 1 95 ? -20.076 41.725 -11.361 1.00 43.56 95 ASP A O 1
ATOM 788 N N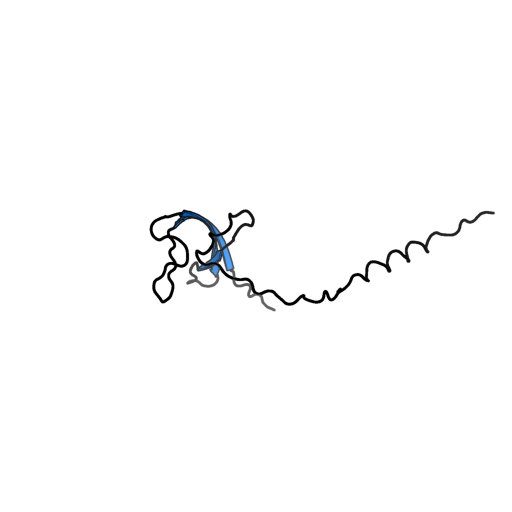 . GLU A 1 96 ? -18.989 39.803 -11.170 1.00 46.22 96 GLU A N 1
ATOM 789 C CA . GLU A 1 96 ? -18.719 39.739 -12.624 1.00 46.22 96 GLU A CA 1
ATOM 790 C C . GLU A 1 96 ? -19.909 39.269 -13.489 1.00 46.22 96 GLU A C 1
ATOM 792 O O . GLU A 1 96 ? -19.819 39.222 -14.713 1.00 46.22 96 GLU A O 1
ATOM 797 N N . ALA A 1 97 ? -21.061 38.944 -12.891 1.00 47.19 97 ALA A N 1
ATOM 798 C CA . ALA A 1 97 ? -22.234 38.451 -13.629 1.00 47.19 97 ALA A CA 1
ATOM 799 C C . ALA A 1 97 ? -23.348 39.497 -13.845 1.00 47.19 97 ALA A C 1
ATOM 801 O O . ALA A 1 97 ? -24.387 39.161 -14.424 1.00 47.19 97 ALA A O 1
ATOM 802 N N . LYS A 1 98 ? -23.171 40.743 -13.381 1.00 43.31 98 LYS A N 1
ATOM 803 C CA . LYS A 1 98 ? -24.173 41.814 -13.550 1.00 43.31 98 LYS A CA 1
ATOM 804 C C . LYS A 1 98 ? -23.872 42.745 -14.731 1.00 43.31 98 LYS A C 1
ATOM 806 O O . LYS A 1 98 ? -24.812 43.100 -15.436 1.00 43.31 98 LYS A O 1
ATOM 811 N N . ASP A 1 99 ? -22.602 42.993 -15.050 1.00 43.72 99 ASP A N 1
ATOM 812 C CA . ASP A 1 99 ? -22.220 43.911 -16.140 1.00 43.72 99 ASP A CA 1
ATOM 813 C C . ASP A 1 99 ? -22.472 43.369 -17.558 1.00 43.72 99 ASP A C 1
ATOM 815 O O . ASP A 1 99 ? -22.597 44.138 -18.508 1.00 43.72 99 ASP A O 1
ATOM 819 N N . VAL A 1 100 ? -22.625 42.052 -17.741 1.00 52.69 100 VAL A N 1
ATOM 820 C CA . VAL A 1 100 ? -22.868 41.486 -19.085 1.00 52.69 100 VAL A CA 1
ATOM 821 C C . VAL A 1 100 ? -24.339 41.620 -19.514 1.00 52.69 100 VAL A C 1
ATOM 823 O O . VAL A 1 100 ? -24.636 41.658 -20.705 1.00 52.69 100 VAL A O 1
ATOM 826 N N . LYS A 1 101 ? -25.285 41.748 -18.570 1.00 48.00 101 LYS A N 1
ATOM 827 C CA . LYS A 1 101 ? -26.726 41.818 -18.894 1.00 48.00 101 LYS A CA 1
ATOM 828 C C . LYS A 1 101 ? -27.229 43.223 -19.228 1.00 48.00 101 LYS A C 1
ATOM 830 O O . LYS A 1 101 ? -28.257 43.341 -19.889 1.00 48.00 101 LYS A O 1
ATOM 835 N N . GLU A 1 102 ? -26.510 44.268 -18.826 1.00 48.84 102 GLU A N 1
ATOM 836 C CA . GLU A 1 102 ? -26.865 45.659 -19.143 1.00 48.84 102 GLU A CA 1
ATOM 837 C C . GLU A 1 102 ? -26.369 46.095 -20.537 1.00 48.84 102 GLU A C 1
ATOM 839 O O . GLU A 1 102 ? -26.929 47.005 -21.147 1.00 48.84 102 GLU A O 1
ATOM 844 N N . LEU A 1 103 ? -25.379 45.390 -21.103 1.00 51.97 103 LEU A N 1
ATOM 845 C CA . LEU A 1 103 ? -24.830 45.683 -22.433 1.00 51.97 103 LEU A CA 1
ATOM 846 C C . LEU A 1 103 ? -25.617 45.039 -23.590 1.00 51.97 103 LEU A C 1
ATOM 848 O O . LEU A 1 103 ? -25.601 45.575 -24.698 1.00 51.97 103 LEU A O 1
ATOM 852 N N . GLU A 1 104 ? -26.356 43.947 -23.362 1.00 55.06 104 GLU A N 1
ATOM 853 C CA . GLU A 1 104 ? -27.197 43.330 -24.408 1.00 55.06 104 GLU A CA 1
ATOM 854 C C . GLU A 1 104 ? -28.565 44.013 -24.597 1.00 55.06 104 GLU A C 1
ATOM 856 O O . GLU A 1 104 ? -29.166 43.889 -25.663 1.00 55.06 104 GLU A O 1
ATOM 861 N N . GLN A 1 105 ? -29.059 44.783 -23.620 1.00 48.59 105 GLN A N 1
ATOM 862 C CA . GLN A 1 105 ? -30.342 45.498 -23.749 1.00 48.59 105 GLN A CA 1
ATOM 863 C C . GLN A 1 105 ? -30.234 46.850 -24.476 1.00 48.59 105 GLN A C 1
ATOM 865 O O . GLN A 1 105 ? -31.247 47.367 -24.939 1.00 48.59 105 GLN A O 1
ATOM 870 N N . ASN A 1 106 ? -29.023 47.388 -24.655 1.00 51.66 106 ASN A N 1
ATOM 871 C CA . ASN A 1 106 ? -28.793 48.686 -25.305 1.00 51.66 106 ASN A CA 1
ATOM 872 C C . ASN A 1 106 ? -28.407 48.603 -26.792 1.00 51.66 106 ASN A C 1
ATOM 874 O O . ASN A 1 106 ? -28.074 49.627 -27.384 1.00 51.66 106 ASN A O 1
ATOM 878 N N . ASN A 1 107 ? -28.462 47.421 -27.416 1.00 58.97 107 ASN A N 1
ATOM 879 C CA . ASN A 1 107 ? -28.076 47.257 -28.823 1.00 58.97 107 ASN A CA 1
ATOM 880 C C . ASN A 1 107 ? -29.169 46.625 -29.703 1.00 58.97 107 ASN A C 1
ATOM 882 O O . ASN A 1 107 ? -28.890 45.829 -30.600 1.00 58.97 107 ASN A O 1
ATOM 886 N N . GLN A 1 108 ? -30.429 47.009 -29.474 1.00 53.78 108 GLN A N 1
ATOM 887 C CA . GLN A 1 108 ? -31.484 46.838 -30.476 1.00 53.78 108 GLN A CA 1
ATOM 888 C C . GLN A 1 108 ? -31.508 48.063 -31.410 1.00 53.78 108 GLN A C 1
ATOM 890 O O . GLN A 1 108 ? -31.719 49.180 -30.934 1.00 53.78 108 GLN A O 1
ATOM 895 N N . PRO A 1 109 ? -31.289 47.900 -32.728 1.00 51.84 109 PRO A N 1
ATOM 896 C CA . PRO A 1 109 ? -31.328 49.013 -33.669 1.00 51.84 109 PRO A CA 1
ATOM 897 C C . PRO A 1 109 ? -32.757 49.557 -33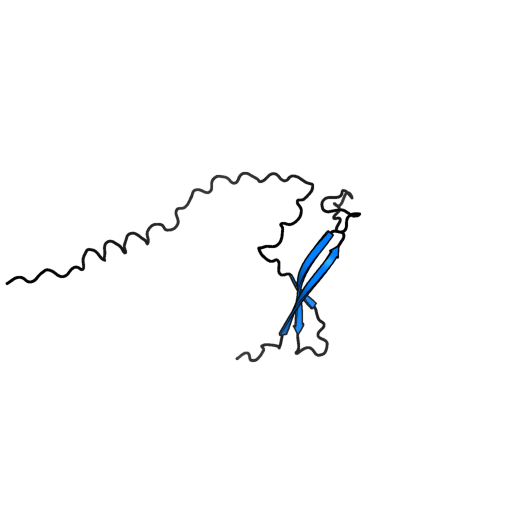.811 1.00 51.84 109 PRO A C 1
ATOM 899 O O . PRO A 1 109 ? -33.711 48.801 -33.997 1.00 51.84 109 PRO A O 1
ATOM 902 N N . ALA A 1 110 ? -32.891 50.882 -33.729 1.00 53.84 110 ALA A N 1
ATOM 903 C CA . ALA A 1 110 ? -34.146 51.600 -33.915 1.00 53.84 110 ALA A CA 1
ATOM 904 C C . ALA A 1 110 ? -34.772 51.298 -35.290 1.00 53.84 110 ALA A C 1
ATOM 906 O O . ALA A 1 110 ? -34.115 51.389 -36.327 1.00 53.84 110 ALA A O 1
ATOM 907 N N . LEU A 1 111 ? -36.063 50.963 -35.276 1.00 47.09 111 LEU A N 1
ATOM 908 C CA . LEU A 1 111 ? -36.920 50.803 -36.448 1.00 47.09 111 LEU A CA 1
ATOM 909 C C . LEU A 1 111 ? -36.908 52.083 -37.298 1.00 47.09 111 LEU A C 1
ATOM 911 O O . LEU A 1 111 ? -37.358 53.135 -36.849 1.00 47.09 111 LEU A O 1
ATOM 915 N N . ALA A 1 112 ? -36.439 51.982 -38.542 1.00 50.28 112 ALA A N 1
ATOM 916 C CA . ALA A 1 112 ? -36.736 52.966 -39.573 1.00 50.28 112 ALA A CA 1
ATOM 917 C C . ALA A 1 112 ? -38.156 52.709 -40.104 1.00 50.28 112 ALA A C 1
ATOM 919 O O . ALA A 1 112 ? -38.427 51.657 -40.683 1.00 50.28 112 ALA A O 1
ATOM 920 N N . SER A 1 113 ? -39.050 53.677 -39.908 1.00 44.28 113 SER A N 1
ATOM 921 C CA . SER A 1 113 ? -40.335 53.778 -40.602 1.00 44.28 113 SER A CA 1
ATOM 922 C C . SER A 1 113 ? -40.457 55.162 -41.244 1.00 44.28 113 SER A C 1
ATOM 924 O O . SER A 1 113 ? -40.653 56.141 -40.521 1.00 44.28 113 SER A O 1
ATOM 926 N N . ALA A 1 114 ? -40.337 55.223 -42.572 1.00 40.25 114 ALA A N 1
ATOM 927 C CA . ALA A 1 114 ? -40.979 56.180 -43.483 1.00 40.25 114 ALA A CA 1
ATOM 928 C C . ALA A 1 114 ? -40.691 55.754 -44.929 1.00 40.25 114 ALA A C 1
ATOM 930 O O . ALA A 1 114 ? -39.495 55.567 -45.247 1.00 40.25 114 ALA A O 1
#

Sequence (114 aa):
MNLILIYKLTITVRFHSRQQLAVYDRFGRLIHGSEIVAKDVLEYVVFEKHLSNVYGAWRIHDKIIPDWAPPREPSRLTRAKPDLPPVELIEEGKDEAKDVKELEQNNQPALASA

Foldseek 3Di:
DDPPPQDKDKDKDKDWDWDFDWDADPVRHTWDGDRPDTDTDIWIWMWMWRPNDPPTDIDTDDIDDDPPDDDDDDTPDDDDDDDDDPPPPPVPDPPPPPVVVVVVVPPDDDDDDD

Nearest PDB structures (foldseek):
  7o9m-assembly1_d  TM=8.703E-01  e=2.296E-08  Homo sapiens
  8pk0-assembly1_d  TM=8.802E-01  e=2.584E-08  Homo sapiens
  6zm5-assembly1_d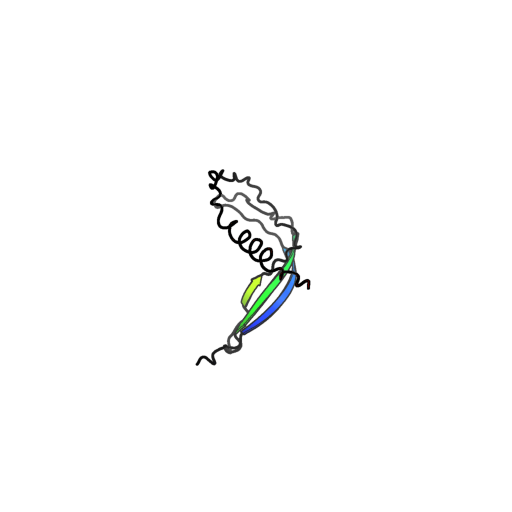  TM=8.608E-01  e=2.296E-08  Homo sapiens
  7po4-assembly1_d  TM=8.586E-01  e=2.584E-08  Homo sapiens
  7ods-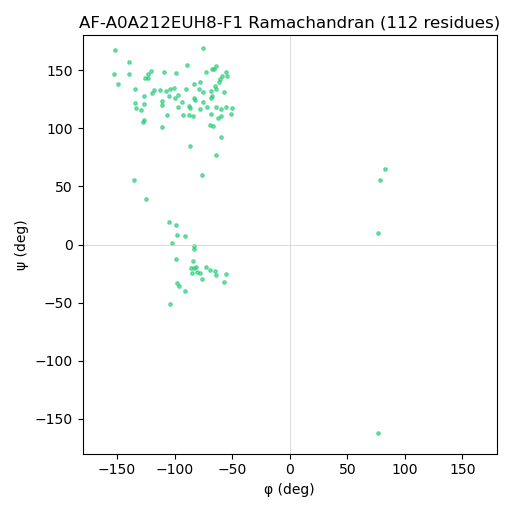assembly1_d  TM=8.361E-01  e=2.296E-08  Homo sapiens